Protein AF-A0A131XKN7-F1 (afdb_monomer)

Structure (mmCIF, N/CA/C/O backbone):
data_AF-A0A131XKN7-F1
#
_entry.id   AF-A0A131XKN7-F1
#
loop_
_atom_site.group_PDB
_atom_site.id
_atom_site.type_symbol
_atom_site.label_atom_id
_atom_site.label_alt_id
_atom_site.label_comp_id
_atom_site.label_asym_id
_atom_site.label_entity_id
_atom_site.label_seq_id
_atom_site.pdbx_PDB_ins_code
_atom_site.Cartn_x
_atom_site.Cartn_y
_atom_site.Cartn_z
_atom_site.occupancy
_atom_site.B_iso_or_equiv
_atom_site.auth_seq_id
_atom_site.auth_comp_id
_atom_site.auth_asym_id
_atom_site.auth_atom_id
_atom_site.pdbx_PDB_model_num
ATOM 1 N N . MET A 1 1 ? -51.678 17.444 -14.206 1.00 51.00 1 MET A N 1
ATOM 2 C CA . MET A 1 1 ? -50.462 17.249 -15.037 1.00 51.00 1 MET A CA 1
ATOM 3 C C . MET A 1 1 ? -49.134 17.585 -14.323 1.00 51.00 1 MET A C 1
ATOM 5 O O . MET A 1 1 ? -48.106 17.581 -14.977 1.00 51.00 1 MET A O 1
ATOM 9 N N . ARG A 1 2 ? -49.100 17.827 -12.996 1.00 54.34 2 ARG A N 1
ATOM 10 C CA . ARG A 1 2 ? -47.892 18.298 -12.271 1.00 54.34 2 ARG A CA 1
ATOM 11 C C . ARG A 1 2 ? -47.080 17.219 -11.532 1.00 54.34 2 ARG A C 1
ATOM 13 O O . ARG A 1 2 ? -45.921 17.447 -11.215 1.00 54.34 2 ARG A O 1
ATOM 20 N N . THR A 1 3 ? -47.656 16.047 -11.270 1.00 54.59 3 THR A N 1
ATOM 21 C CA . THR A 1 3 ? -47.030 14.994 -10.446 1.00 54.59 3 THR A CA 1
ATOM 22 C C . THR A 1 3 ? -45.994 14.152 -11.194 1.00 54.59 3 THR A C 1
ATOM 24 O O . THR A 1 3 ? -45.032 13.687 -10.592 1.00 54.59 3 THR A O 1
ATOM 27 N N . LYS A 1 4 ? -46.136 14.008 -12.519 1.00 53.72 4 LYS A N 1
ATOM 28 C CA . LYS A 1 4 ? -45.184 13.260 -13.360 1.00 53.72 4 LYS A CA 1
ATOM 29 C C . LYS A 1 4 ? -43.820 13.956 -13.472 1.00 53.72 4 LYS A C 1
ATOM 31 O O . LYS A 1 4 ? -42.800 13.279 -13.455 1.00 53.72 4 LYS A O 1
ATOM 36 N N . CYS A 1 5 ? -43.793 15.291 -13.502 1.00 57.72 5 CYS A N 1
ATOM 37 C CA . CYS A 1 5 ? -42.537 16.049 -13.550 1.00 57.72 5 CYS A CA 1
ATOM 38 C C . CYS A 1 5 ? -41.738 15.942 -12.246 1.00 57.72 5 CYS A C 1
ATOM 40 O O . CYS A 1 5 ? -40.523 15.803 -12.290 1.00 57.72 5 CYS A O 1
ATOM 42 N N . LEU A 1 6 ? -42.414 15.947 -11.091 1.00 55.88 6 LEU A N 1
ATOM 43 C CA . LEU A 1 6 ? -41.748 15.818 -9.790 1.00 55.88 6 LEU A CA 1
ATOM 44 C C . LEU A 1 6 ? -41.049 14.461 -9.639 1.00 55.88 6 LEU A C 1
ATOM 46 O O . LEU A 1 6 ? -39.913 14.405 -9.179 1.00 55.88 6 LEU A O 1
ATOM 50 N N . SER A 1 7 ? -41.690 13.382 -10.097 1.00 59.62 7 SER A N 1
ATOM 51 C CA . SER A 1 7 ? -41.103 12.037 -10.059 1.00 59.62 7 SER A CA 1
ATOM 52 C C . SER A 1 7 ? -39.862 11.912 -10.954 1.00 59.62 7 SER A C 1
ATOM 54 O O . SER A 1 7 ? -38.861 11.335 -10.529 1.00 59.62 7 SER A O 1
ATOM 56 N N . LEU A 1 8 ? -39.890 12.506 -12.152 1.00 57.34 8 LEU A N 1
ATOM 57 C CA . LEU A 1 8 ? -38.753 12.496 -13.080 1.00 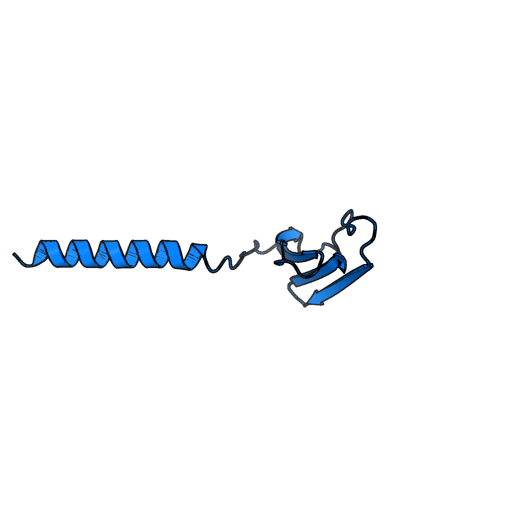57.34 8 LEU A CA 1
ATOM 58 C C . LEU A 1 8 ? -37.569 13.330 -12.565 1.00 57.34 8 LEU A C 1
ATOM 60 O O . LEU A 1 8 ? -36.423 12.905 -12.696 1.00 57.34 8 LEU A O 1
ATOM 64 N N . CYS A 1 9 ? -37.831 14.470 -11.918 1.00 59.94 9 CYS A N 1
ATOM 65 C CA . CYS A 1 9 ? -36.776 15.281 -11.307 1.00 59.94 9 CYS A CA 1
ATOM 66 C C . CYS A 1 9 ? -36.082 14.556 -10.144 1.00 59.94 9 CYS A C 1
ATOM 68 O O . CYS A 1 9 ? -34.860 14.616 -10.040 1.00 59.94 9 CYS A O 1
ATOM 70 N N . SER A 1 10 ? -36.820 13.830 -9.298 1.00 60.00 10 SER A N 1
ATOM 71 C CA . SER A 1 10 ? -36.212 13.049 -8.210 1.00 60.00 10 SER A CA 1
ATOM 72 C C . SER A 1 10 ? -35.346 11.895 -8.721 1.00 60.00 10 SER A C 1
ATOM 74 O O . SER A 1 10 ? -34.272 11.658 -8.175 1.00 60.00 10 SER A O 1
ATOM 76 N N . LEU A 1 11 ? -35.763 11.212 -9.791 1.00 58.94 11 LEU A N 1
ATOM 77 C CA . LEU A 1 11 ? -34.982 10.136 -10.415 1.00 58.94 11 LEU A CA 1
ATOM 78 C C . LEU A 1 11 ? -33.641 10.632 -10.976 1.00 58.94 11 LEU A C 1
ATOM 80 O O . LEU A 1 11 ? -32.622 9.966 -10.802 1.00 58.94 11 LEU A O 1
ATOM 84 N N . LEU A 1 12 ? -33.624 11.816 -11.592 1.00 59.28 12 LEU A N 1
ATOM 85 C CA . LEU A 1 12 ? -32.400 12.426 -12.120 1.00 59.28 12 LEU A CA 1
ATOM 86 C C . LEU A 1 12 ? -31.412 12.806 -11.009 1.00 59.28 12 LEU A C 1
ATOM 88 O O . LEU A 1 12 ? -30.213 12.589 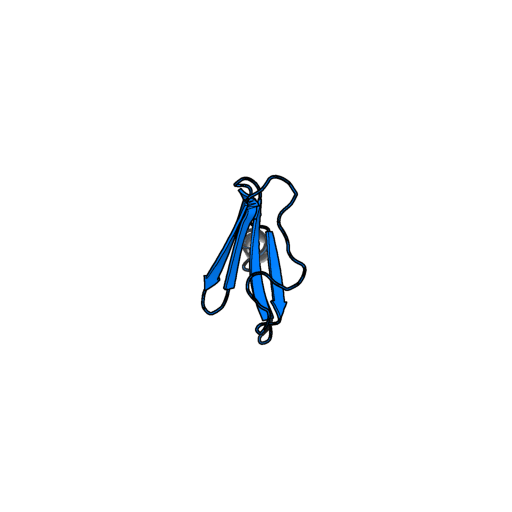-11.162 1.00 59.28 12 LEU A O 1
ATOM 92 N N . VAL A 1 13 ? -31.905 13.311 -9.874 1.00 60.03 13 VAL A N 1
ATOM 93 C CA . VAL A 1 13 ? -31.056 13.640 -8.717 1.00 60.03 13 VAL A CA 1
ATOM 94 C C . VAL A 1 13 ? -30.445 12.377 -8.106 1.00 60.03 13 VAL A C 1
ATOM 96 O O . VAL A 1 13 ? -29.249 12.359 -7.830 1.00 60.03 13 VAL A O 1
ATOM 99 N N . VAL A 1 14 ? -31.219 11.297 -7.956 1.00 61.03 14 VAL A N 1
ATOM 100 C CA . VAL A 1 14 ? -30.704 10.017 -7.432 1.00 61.03 14 VAL A CA 1
ATOM 101 C C . VAL A 1 14 ? -29.646 9.423 -8.366 1.00 61.03 14 VAL A C 1
ATOM 103 O O . VAL A 1 14 ? -28.585 9.015 -7.899 1.00 61.03 14 VAL A O 1
ATOM 106 N N . ALA A 1 15 ? -29.874 9.436 -9.682 1.00 58.78 15 ALA A N 1
ATOM 107 C CA . ALA A 1 15 ? -28.889 8.964 -10.655 1.00 58.78 15 ALA A CA 1
ATOM 108 C C . ALA A 1 15 ? -27.589 9.790 -10.623 1.00 58.78 15 ALA A C 1
ATOM 110 O O . ALA A 1 15 ? -26.495 9.234 -10.723 1.00 58.78 15 ALA A O 1
ATOM 111 N N . PHE A 1 16 ? -27.695 11.107 -10.423 1.00 56.09 16 PHE A N 1
ATOM 112 C CA . PHE A 1 16 ? -26.537 11.992 -10.324 1.00 56.09 16 PHE A CA 1
ATOM 113 C C . PHE A 1 16 ? -25.734 11.767 -9.033 1.00 56.09 16 PHE A C 1
ATOM 115 O O . PHE A 1 16 ? -24.504 11.748 -9.068 1.00 56.09 16 PHE A O 1
ATOM 122 N N . VAL A 1 17 ? -26.403 11.522 -7.900 1.00 57.78 17 VAL A N 1
ATOM 123 C CA . VAL A 1 17 ? -25.740 11.167 -6.632 1.00 57.78 17 VAL A CA 1
ATOM 124 C C . VAL A 1 17 ? -24.999 9.833 -6.755 1.00 57.78 17 VAL A C 1
ATOM 126 O O . VAL A 1 17 ? -23.857 9.738 -6.322 1.00 57.78 17 VAL A O 1
ATOM 129 N N . ILE A 1 18 ? -25.589 8.830 -7.415 1.00 55.66 18 ILE A N 1
ATOM 130 C CA . ILE A 1 18 ? -24.944 7.522 -7.629 1.00 55.66 18 ILE A CA 1
ATOM 131 C C . ILE A 1 18 ? -23.716 7.643 -8.551 1.00 55.66 18 ILE A C 1
ATOM 133 O O . ILE A 1 18 ? -22.686 7.022 -8.297 1.00 55.66 18 ILE A O 1
ATOM 137 N N . HIS A 1 19 ? -23.776 8.475 -9.593 1.00 46.78 19 HIS A N 1
ATOM 138 C CA . HIS A 1 19 ? -22.626 8.698 -10.478 1.00 46.78 19 HIS A CA 1
ATOM 139 C C . HIS A 1 19 ? -21.503 9.511 -9.820 1.00 46.78 19 HIS A C 1
ATOM 141 O O . HIS A 1 19 ? -20.324 9.246 -10.056 1.00 46.78 19 HIS A O 1
ATOM 147 N N . THR A 1 20 ? -21.838 10.482 -8.971 1.00 49.03 20 THR A N 1
ATOM 148 C CA . THR A 1 20 ? -20.833 11.333 -8.312 1.00 49.03 20 THR A CA 1
ATOM 149 C C . THR A 1 20 ? -20.055 10.598 -7.219 1.00 49.03 20 THR A C 1
ATOM 151 O O . THR A 1 20 ? -18.855 10.842 -7.080 1.00 49.03 20 THR A O 1
ATOM 154 N N . VAL A 1 21 ? -20.662 9.627 -6.524 1.00 48.44 21 VAL A N 1
ATOM 155 C CA . VAL A 1 21 ? -19.922 8.730 -5.609 1.00 48.44 21 VAL A CA 1
ATOM 156 C C . VAL A 1 21 ? -19.031 7.722 -6.344 1.00 48.44 21 VAL A C 1
ATOM 158 O O . VAL A 1 21 ? -18.050 7.255 -5.779 1.00 48.44 21 VAL A O 1
ATOM 161 N N . VAL A 1 22 ? -19.318 7.425 -7.616 1.00 47.25 22 VAL A N 1
ATOM 162 C CA . VAL A 1 22 ? -18.487 6.547 -8.459 1.00 47.25 22 VAL A CA 1
ATOM 163 C C . VAL A 1 22 ? -17.247 7.260 -9.012 1.00 47.25 22 VAL A C 1
ATOM 165 O O . VAL A 1 22 ? -16.208 6.625 -9.166 1.00 47.25 22 VAL A O 1
ATOM 168 N N . SER A 1 23 ? -17.309 8.570 -9.274 1.00 38.28 23 SER A N 1
ATOM 169 C CA . SER A 1 23 ? -16.138 9.341 -9.738 1.00 38.28 23 SER A CA 1
ATOM 170 C C . SER A 1 23 ? -15.247 9.859 -8.610 1.00 38.28 23 SER A C 1
ATOM 172 O O . SER A 1 23 ?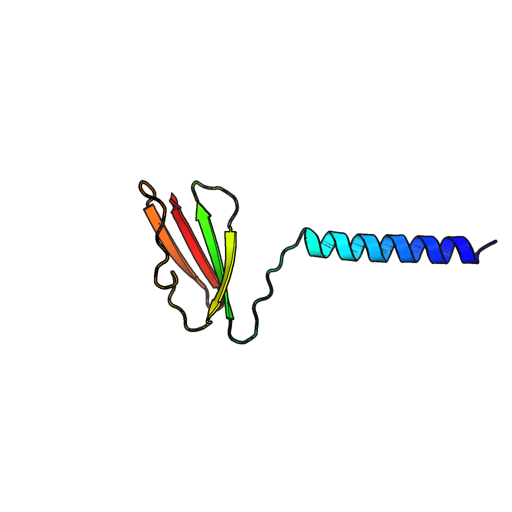 -14.068 10.112 -8.839 1.00 38.28 23 SER A O 1
ATOM 174 N N . SER A 1 24 ? -15.780 9.992 -7.396 1.00 40.84 24 SER A N 1
ATOM 175 C CA . SER A 1 24 ? -14.978 10.211 -6.194 1.00 40.84 24 SER A CA 1
ATOM 176 C C . SER A 1 24 ? -14.888 8.897 -5.439 1.00 40.84 24 SER A C 1
ATOM 178 O O . SER A 1 24 ? -15.584 8.716 -4.441 1.00 40.84 24 SER A O 1
ATOM 180 N N . THR A 1 25 ? -14.032 7.979 -5.894 1.00 49.41 25 THR A N 1
ATOM 181 C CA . THR A 1 25 ? -13.597 6.824 -5.095 1.00 49.41 25 THR A CA 1
ATOM 182 C C . THR A 1 25 ? -12.810 7.329 -3.886 1.00 49.41 25 THR A C 1
ATOM 184 O O . THR A 1 25 ? -11.595 7.176 -3.782 1.00 49.41 25 THR A O 1
ATOM 187 N N . THR A 1 26 ? -13.505 7.984 -2.959 1.00 53.34 26 THR A N 1
ATOM 188 C CA . THR A 1 26 ? -13.099 8.025 -1.567 1.00 53.34 26 THR A CA 1
ATOM 189 C C . THR A 1 26 ? -13.179 6.574 -1.141 1.00 53.34 26 THR A C 1
ATOM 191 O O . THR A 1 26 ? -14.248 5.999 -0.992 1.00 53.34 26 THR A O 1
ATOM 194 N N . LEU A 1 27 ? -12.033 5.914 -1.141 1.00 64.19 27 LEU A N 1
ATOM 195 C CA . LEU A 1 27 ? -11.936 4.531 -0.730 1.00 64.19 27 LEU A CA 1
ATOM 196 C C . LEU A 1 27 ? -11.961 4.584 0.803 1.00 64.19 27 LEU A C 1
ATOM 198 O O . LEU A 1 27 ? -10.959 4.899 1.444 1.00 64.19 27 LEU A O 1
ATOM 202 N N . TRP A 1 28 ? -13.160 4.444 1.374 1.00 72.12 28 TRP A N 1
ATOM 203 C CA . TRP A 1 28 ? -13.362 4.431 2.822 1.00 72.12 28 TRP A CA 1
ATOM 204 C C . TRP A 1 28 ? -12.954 3.053 3.327 1.00 72.12 28 TRP A C 1
ATOM 206 O O . TRP A 1 28 ? -13.671 2.076 3.122 1.00 72.12 28 TRP A O 1
ATOM 216 N N . CYS A 1 29 ? -11.780 2.976 3.944 1.00 82.25 29 CYS A N 1
ATOM 217 C CA . CYS A 1 29 ? -11.341 1.765 4.622 1.00 82.25 29 CYS A CA 1
ATOM 218 C C . CYS A 1 29 ? -12.085 1.590 5.949 1.00 82.25 29 CYS A C 1
ATOM 220 O O . CYS A 1 29 ? -12.512 2.575 6.560 1.00 82.25 29 CYS A O 1
ATOM 222 N N . GLY A 1 30 ? -12.260 0.340 6.383 1.00 83.19 30 GLY A N 1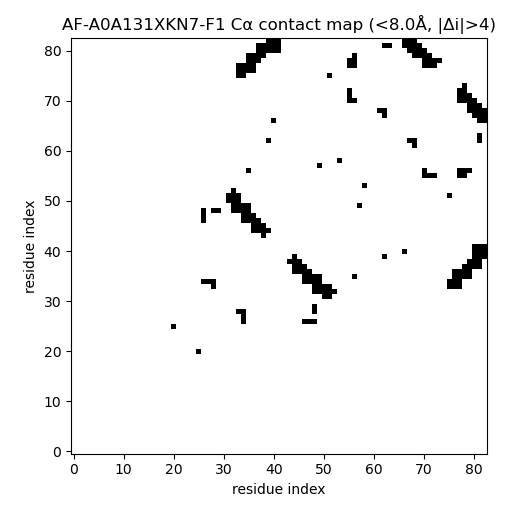
ATOM 223 C CA . GLY A 1 30 ? -12.876 0.036 7.672 1.00 83.19 30 GLY A CA 1
ATOM 224 C C . GLY A 1 30 ? -12.094 0.630 8.851 1.00 83.19 30 GLY A C 1
ATOM 225 O O . GLY A 1 30 ? -10.949 1.055 8.714 1.00 83.19 30 GLY A O 1
ATOM 226 N N . SER A 1 31 ? -12.698 0.637 10.040 1.00 82.19 31 SER A N 1
ATOM 227 C CA . SER A 1 31 ? -12.089 1.202 11.260 1.00 82.19 31 SER A CA 1
ATOM 228 C C . SER A 1 31 ? -10.723 0.591 11.633 1.00 82.19 31 SER A C 1
ATOM 230 O O . SER A 1 31 ? -9.886 1.269 12.239 1.00 82.19 31 SER A O 1
ATOM 232 N N . ASP A 1 32 ? -10.494 -0.667 11.246 1.00 87.62 32 ASP A N 1
ATOM 233 C CA . ASP A 1 32 ? -9.264 -1.443 11.478 1.00 87.62 32 ASP A CA 1
ATOM 234 C C . ASP A 1 32 ? -8.337 -1.492 10.253 1.00 87.62 32 ASP A C 1
ATOM 236 O O . ASP A 1 32 ? -7.343 -2.224 10.206 1.00 87.62 32 ASP A O 1
ATOM 240 N N . GLU A 1 33 ? -8.629 -0.669 9.254 1.00 90.19 33 GLU A N 1
ATOM 241 C CA . GLU A 1 33 ? -7.887 -0.585 8.012 1.00 90.19 33 GLU A CA 1
ATOM 242 C C . GLU A 1 33 ? -7.361 0.836 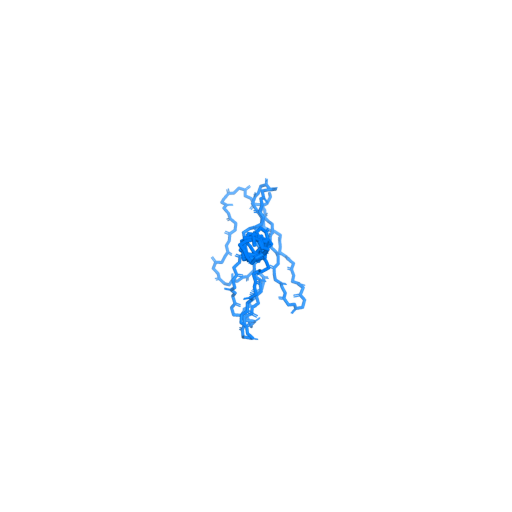7.790 1.00 90.19 33 GLU A C 1
ATOM 244 O O . GLU A 1 33 ? -7.802 1.821 8.385 1.00 90.19 33 GLU A O 1
ATOM 249 N N . LYS A 1 34 ? -6.370 0.953 6.914 1.00 89.12 3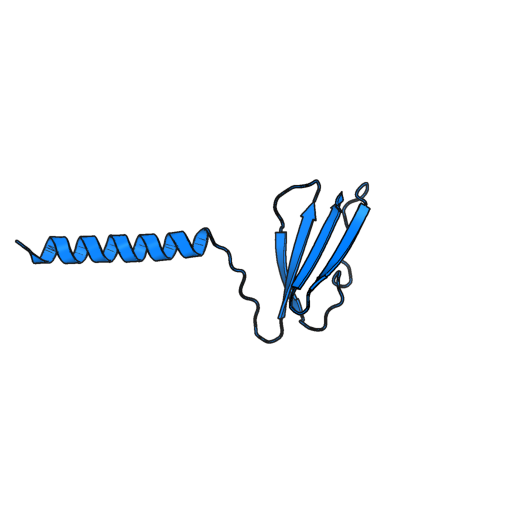4 LYS A N 1
ATOM 250 C CA . LYS A 1 34 ? -5.874 2.227 6.410 1.00 89.12 34 LYS A CA 1
ATOM 251 C C . LYS A 1 34 ? -5.705 2.163 4.908 1.00 89.12 34 LYS A C 1
ATOM 253 O O . LYS A 1 34 ? -5.527 1.093 4.326 1.00 89.12 34 LYS A O 1
ATOM 258 N N . LEU A 1 35 ? -5.692 3.339 4.299 1.00 90.44 35 LEU A N 1
ATOM 259 C CA . LEU A 1 35 ? -5.514 3.459 2.866 1.00 90.44 35 LEU A CA 1
ATOM 260 C C . LEU A 1 35 ? -4.040 3.259 2.492 1.00 90.44 35 LEU A C 1
ATOM 262 O O . LEU A 1 35 ? -3.167 3.951 3.017 1.00 90.44 35 LEU A O 1
ATOM 266 N N . PHE A 1 36 ? -3.764 2.343 1.572 1.00 91.44 36 PHE A N 1
ATOM 267 C CA . PHE A 1 36 ? -2.469 2.166 0.925 1.00 91.44 36 PHE A CA 1
ATOM 268 C C . PHE A 1 36 ? -2.589 2.498 -0.559 1.00 91.44 36 PHE A C 1
ATOM 270 O O . PHE A 1 36 ? -3.342 1.840 -1.268 1.00 91.44 36 PHE A O 1
ATOM 277 N N . CYS A 1 37 ? -1.842 3.493 -1.027 1.00 90.19 37 CYS A N 1
ATOM 278 C CA . CYS A 1 37 ? -1.844 3.942 -2.414 1.00 90.19 37 CYS A CA 1
ATOM 279 C C . CYS A 1 37 ? -0.462 3.780 -3.047 1.00 90.19 37 CYS A C 1
ATOM 281 O O . CYS A 1 37 ? 0.541 4.152 -2.442 1.00 90.19 37 CYS A O 1
ATOM 283 N N . VAL A 1 38 ? -0.415 3.291 -4.284 1.00 91.06 38 VAL A N 1
ATOM 284 C CA . VAL A 1 38 ? 0.808 3.168 -5.084 1.00 91.06 38 VAL A CA 1
ATOM 285 C C . VAL A 1 38 ? 0.642 3.843 -6.444 1.00 91.06 38 VAL A C 1
ATOM 287 O O . VAL A 1 38 ? -0.301 3.548 -7.167 1.00 91.06 38 VAL A O 1
ATOM 290 N N . SER A 1 39 ? 1.577 4.710 -6.831 1.00 92.19 39 SER A N 1
ATOM 291 C CA . SER A 1 39 ? 1.706 5.218 -8.205 1.00 92.19 39 SER A CA 1
ATOM 292 C C . SER A 1 39 ? 2.899 4.559 -8.901 1.00 92.19 39 SER A C 1
ATOM 294 O O . SER A 1 39 ? 3.960 4.421 -8.297 1.00 92.19 39 SER A O 1
ATOM 296 N N . ILE A 1 40 ? 2.737 4.144 -10.159 1.00 89.62 40 ILE A N 1
ATOM 297 C CA . ILE A 1 40 ? 3.796 3.516 -10.967 1.00 89.62 40 ILE A CA 1
ATOM 298 C C . ILE A 1 40 ? 4.031 4.374 -12.210 1.00 89.62 40 ILE A C 1
ATOM 300 O O . ILE A 1 40 ? 3.082 4.668 -12.935 1.00 89.62 40 ILE A O 1
ATOM 304 N N . GLY A 1 41 ? 5.276 4.791 -12.448 1.00 84.00 41 GLY A N 1
ATOM 305 C CA . GLY A 1 41 ? 5.676 5.546 -13.640 1.00 84.00 41 GLY A CA 1
ATOM 306 C C . GLY A 1 41 ? 4.938 6.878 -13.824 1.00 84.00 41 GLY A C 1
ATOM 307 O O . GLY A 1 41 ? 4.691 7.284 -14.954 1.00 84.00 41 GLY A O 1
ATOM 308 N N . GLY A 1 42 ? 4.509 7.521 -12.731 1.00 81.38 42 GLY A N 1
ATOM 309 C CA . GLY A 1 42 ? 3.709 8.754 -12.774 1.00 81.38 42 GLY A CA 1
ATOM 310 C C . GLY A 1 42 ? 2.239 8.554 -13.172 1.00 81.38 42 GLY A C 1
ATOM 311 O O . GLY A 1 42 ? 1.518 9.531 -13.362 1.00 81.38 42 GLY A O 1
ATOM 312 N N . GLY A 1 43 ? 1.784 7.303 -13.293 1.00 80.12 43 GLY A N 1
ATOM 313 C CA . GLY A 1 43 ? 0.391 6.955 -13.549 1.00 80.12 43 GLY A CA 1
ATOM 314 C C . GLY A 1 43 ? -0.534 7.173 -12.341 1.00 80.12 43 GLY A C 1
ATOM 315 O O . GLY A 1 43 ? -0.077 7.520 -11.242 1.00 80.12 43 GLY A O 1
ATOM 316 N N . PRO A 1 44 ? -1.849 6.949 -12.521 1.00 79.69 44 PRO A N 1
ATOM 317 C CA . PRO A 1 44 ? -2.828 7.102 -11.451 1.00 79.69 44 PRO A CA 1
ATOM 318 C C . PRO A 1 44 ? -2.489 6.201 -10.258 1.00 79.69 44 PRO A C 1
ATOM 320 O O . PRO A 1 44 ? -2.046 5.064 -10.427 1.00 79.69 44 PRO A O 1
ATOM 323 N N . ALA A 1 45 ? -2.701 6.716 -9.046 1.00 84.56 45 ALA A N 1
ATOM 324 C CA . ALA A 1 45 ? -2.462 5.949 -7.833 1.00 84.56 45 ALA A CA 1
ATOM 325 C C . ALA A 1 45 ? -3.501 4.826 -7.696 1.00 84.56 45 ALA A C 1
ATOM 327 O O . ALA A 1 45 ? -4.705 5.080 -7.692 1.00 84.56 45 ALA A O 1
ATOM 328 N N . ASN A 1 46 ? -3.037 3.588 -7.556 1.00 86.94 46 ASN A N 1
ATOM 329 C CA . ASN A 1 46 ? -3.866 2.446 -7.209 1.00 86.94 46 ASN A CA 1
ATOM 330 C C . ASN A 1 46 ? -3.943 2.341 -5.684 1.00 86.94 46 ASN A C 1
ATOM 332 O O . ASN A 1 46 ? -2.917 2.166 -5.025 1.00 86.94 46 ASN A O 1
ATOM 336 N N . CYS A 1 47 ? -5.143 2.488 -5.132 1.00 87.31 47 CYS A N 1
ATOM 337 C CA . CYS A 1 47 ? -5.368 2.487 -3.695 1.00 87.31 47 CYS A CA 1
ATOM 338 C C . CYS A 1 47 ? -6.133 1.236 -3.252 1.00 87.31 47 CYS A C 1
ATOM 340 O O . CYS A 1 47 ? -7.078 0.801 -3.902 1.00 87.31 47 CYS A O 1
ATOM 342 N N . SER A 1 48 ? -5.740 0.685 -2.110 1.00 88.44 48 SER A N 1
ATOM 343 C CA . SER A 1 48 ? -6.346 -0.483 -1.474 1.00 88.44 48 SER A CA 1
ATOM 344 C C . SER A 1 48 ? -6.403 -0.287 0.038 1.00 88.44 48 SER A C 1
ATOM 346 O O . SER A 1 48 ? -5.664 0.531 0.592 1.00 88.44 48 SER A O 1
ATOM 348 N N . CYS A 1 49 ? -7.283 -1.020 0.712 1.00 88.88 49 CYS A N 1
ATOM 349 C CA . CYS A 1 49 ? -7.308 -1.056 2.169 1.00 88.88 49 CYS A CA 1
ATOM 350 C C . CYS A 1 49 ? -6.383 -2.156 2.673 1.00 88.88 49 CYS A C 1
ATOM 352 O O . CYS A 1 49 ? -6.413 -3.289 2.197 1.00 88.88 49 CYS A O 1
ATOM 354 N N . VAL A 1 50 ? -5.538 -1.798 3.631 1.00 89.62 50 VAL A N 1
ATOM 355 C CA . VAL A 1 50 ? -4.634 -2.718 4.321 1.00 89.62 50 VAL A CA 1
ATOM 356 C C . VAL A 1 50 ? -4.859 -2.598 5.818 1.00 89.62 50 VAL A C 1
ATOM 358 O O . VAL A 1 50 ? -5.334 -1.564 6.288 1.00 89.62 50 VAL A O 1
ATOM 361 N N . ALA A 1 51 ? -4.476 -3.619 6.584 1.00 89.94 51 ALA A N 1
ATOM 362 C CA . ALA A 1 51 ? -4.563 -3.574 8.042 1.00 89.94 51 ALA A CA 1
ATOM 363 C C . ALA A 1 51 ? -3.921 -2.287 8.589 1.00 89.94 51 ALA A C 1
ATOM 365 O O . ALA A 1 51 ? -2.827 -1.899 8.160 1.00 89.94 51 ALA A O 1
ATOM 366 N N . ARG A 1 52 ? -4.578 -1.618 9.536 1.00 87.31 52 ARG A N 1
ATOM 367 C CA . ARG A 1 52 ? -4.120 -0.333 10.085 1.00 87.31 52 ARG A CA 1
ATOM 368 C C . ARG A 1 52 ? -2.696 -0.408 10.651 1.00 87.31 52 ARG A C 1
ATOM 370 O O . ARG A 1 52 ? -1.878 0.478 10.379 1.00 87.31 52 ARG A O 1
ATOM 377 N N . ASP A 1 53 ? -2.380 -1.520 11.307 1.00 87.69 53 ASP A N 1
ATOM 378 C CA . ASP A 1 53 ? -1.079 -1.807 11.926 1.00 87.69 53 ASP A CA 1
ATOM 379 C C . ASP A 1 53 ? -0.010 -2.316 10.944 1.00 87.69 53 ASP A C 1
ATOM 381 O O . ASP A 1 53 ? 1.117 -2.620 11.336 1.00 87.69 53 ASP A O 1
ATOM 385 N N . SER A 1 54 ? -0.326 -2.413 9.649 1.00 89.19 54 SER A N 1
ATOM 386 C CA . SER A 1 54 ? 0.664 -2.793 8.636 1.00 89.19 54 SER A CA 1
ATOM 387 C C . SER A 1 54 ? 1.789 -1.758 8.520 1.00 89.19 54 SER A C 1
ATOM 389 O O . SER A 1 54 ? 1.615 -0.572 8.802 1.00 89.19 54 SER A O 1
ATOM 391 N N . THR A 1 55 ? 2.972 -2.176 8.077 1.00 89.94 55 THR A N 1
ATOM 392 C CA . THR A 1 55 ? 4.067 -1.249 7.755 1.00 89.94 55 THR A CA 1
ATOM 393 C C . THR A 1 55 ? 3.758 -0.446 6.487 1.00 89.94 55 THR A C 1
ATOM 395 O O . THR A 1 55 ? 2.867 -0.805 5.719 1.00 89.94 55 THR A O 1
ATOM 398 N N . CYS A 1 56 ? 4.488 0.647 6.257 1.00 88.06 56 CYS A N 1
ATOM 399 C CA . CYS A 1 56 ? 4.462 1.379 4.992 1.00 88.06 56 CYS A CA 1
ATOM 400 C C . CYS A 1 56 ? 5.835 1.249 4.308 1.00 88.06 56 CYS A C 1
ATOM 402 O O . CYS A 1 56 ? 6.800 1.812 4.826 1.00 88.06 56 CYS A O 1
ATOM 404 N N . PRO A 1 57 ? 5.962 0.514 3.189 1.00 91.00 57 PRO A N 1
ATOM 405 C CA . PRO A 1 57 ? 4.919 -0.250 2.495 1.00 91.00 57 PRO A CA 1
ATOM 406 C C . PRO A 1 57 ? 4.464 -1.516 3.257 1.00 91.00 57 PRO A C 1
ATOM 408 O O . PRO A 1 57 ? 5.166 -1.982 4.167 1.00 91.00 57 PRO A O 1
ATOM 411 N N . PRO A 1 58 ? 3.310 -2.103 2.882 1.00 88.56 58 PRO A N 1
ATOM 412 C CA . PRO A 1 58 ? 2.875 -3.401 3.389 1.00 88.56 58 PRO A CA 1
ATOM 413 C C . PRO A 1 58 ? 3.918 -4.488 3.115 1.00 88.56 58 PRO A C 1
ATOM 415 O O . PRO A 1 58 ? 4.617 -4.462 2.099 1.00 88.56 58 PRO A O 1
ATOM 418 N N . LYS A 1 59 ? 4.017 -5.478 4.009 1.00 87.12 59 LYS A N 1
ATOM 419 C CA . LYS A 1 59 ? 4.936 -6.608 3.818 1.00 87.12 59 LYS A CA 1
ATOM 420 C C . LYS A 1 59 ? 4.629 -7.332 2.505 1.00 87.12 59 LYS A C 1
ATOM 422 O O . LYS A 1 59 ? 3.480 -7.664 2.237 1.00 87.12 59 LYS A O 1
ATOM 427 N N . GL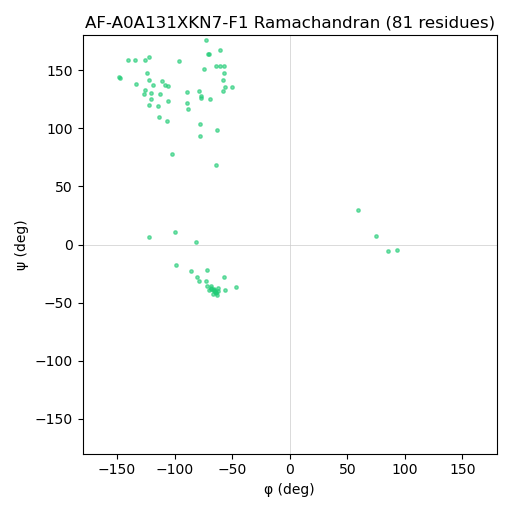Y A 1 60 ? 5.671 -7.594 1.718 1.00 85.62 60 GLY A N 1
ATOM 428 C CA . GLY A 1 60 ? 5.555 -8.259 0.418 1.00 85.62 60 GLY A CA 1
ATOM 429 C C . GLY A 1 60 ? 5.244 -7.324 -0.751 1.00 85.62 60 GLY A C 1
ATOM 430 O O . GLY A 1 60 ? 5.273 -7.776 -1.891 1.00 85.62 60 GLY A O 1
ATOM 431 N N . PHE A 1 61 ? 5.001 -6.032 -0.508 1.00 88.62 61 PHE A N 1
ATOM 432 C CA . PHE A 1 61 ? 4.938 -5.055 -1.589 1.00 88.62 61 PHE A CA 1
ATOM 433 C C . PHE A 1 61 ? 6.353 -4.668 -2.037 1.00 88.62 61 PHE A C 1
ATOM 435 O O . PHE A 1 61 ? 7.224 -4.352 -1.224 1.00 88.62 61 PHE A O 1
ATOM 442 N N . SER A 1 62 ? 6.583 -4.686 -3.345 1.00 90.81 62 SER A N 1
ATOM 443 C CA . SER A 1 62 ? 7.795 -4.174 -3.980 1.00 90.81 62 SER A CA 1
ATOM 444 C C . SER A 1 62 ? 7.441 -3.623 -5.35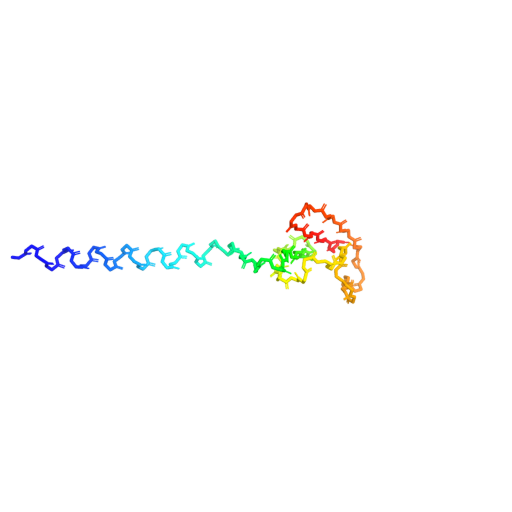2 1.00 90.81 62 SER A C 1
ATOM 446 O O . SER A 1 62 ? 6.582 -4.175 -6.044 1.00 90.81 62 SER A O 1
ATOM 448 N N . CYS A 1 63 ? 8.096 -2.532 -5.741 1.00 90.38 63 CYS A N 1
ATOM 449 C CA . CYS A 1 63 ? 7.944 -1.983 -7.082 1.00 90.38 63 CYS A CA 1
ATOM 450 C C . CYS A 1 63 ? 8.387 -2.987 -8.167 1.00 90.38 63 CYS A C 1
ATOM 452 O O . CYS A 1 63 ? 9.236 -3.846 -7.905 1.00 90.38 63 CYS A O 1
ATOM 454 N N . PRO A 1 64 ? 7.841 -2.879 -9.394 1.00 89.88 64 PRO A N 1
ATOM 455 C CA . PRO A 1 64 ? 8.317 -3.659 -10.531 1.00 89.88 64 PRO A CA 1
ATOM 456 C C . PRO A 1 64 ? 9.815 -3.428 -10.776 1.00 89.88 64 PRO A C 1
ATOM 458 O O . PRO A 1 64 ? 10.346 -2.362 -10.457 1.00 89.88 64 PRO A O 1
ATOM 461 N N . GLN A 1 65 ? 10.498 -4.414 -11.368 1.00 90.44 65 GLN A N 1
ATOM 462 C CA . GLN A 1 65 ? 11.920 -4.275 -11.692 1.00 90.44 65 GLN A CA 1
ATOM 463 C C . GLN A 1 65 ? 12.168 -3.044 -12.574 1.00 90.44 65 GLN A C 1
ATOM 465 O O . GLN A 1 65 ? 11.445 -2.810 -13.540 1.00 90.44 65 GLN A O 1
ATOM 470 N N . GLY A 1 66 ? 13.207 -2.279 -12.232 1.00 87.88 66 GLY A N 1
ATOM 471 C CA . GLY A 1 66 ? 13.589 -1.060 -12.947 1.00 87.88 66 GLY A CA 1
ATOM 472 C C . GLY A 1 66 ? 12.998 0.237 -12.388 1.00 87.88 66 GLY A C 1
ATOM 473 O O . GLY A 1 66 ? 13.389 1.293 -12.865 1.00 87.88 66 GLY A O 1
ATOM 474 N N . PHE A 1 67 ? 12.126 0.176 -11.374 1.00 89.56 67 PHE A N 1
ATOM 475 C CA . PHE A 1 67 ? 11.585 1.359 -10.696 1.00 89.56 67 PHE A CA 1
ATOM 476 C C . PHE A 1 67 ? 12.155 1.516 -9.279 1.00 89.56 67 PHE A C 1
ATOM 478 O O . PHE A 1 67 ? 12.221 0.553 -8.510 1.00 89.56 67 PHE A O 1
ATOM 485 N N . GLU A 1 68 ? 12.515 2.740 -8.902 1.00 90.81 68 GLU A N 1
ATOM 486 C CA . GLU A 1 68 ? 12.892 3.126 -7.545 1.00 90.81 68 GLU A CA 1
ATOM 487 C C . GLU A 1 68 ? 11.638 3.261 -6.674 1.00 90.81 68 GLU A C 1
ATOM 489 O O . GLU A 1 68 ? 10.684 3.971 -7.003 1.00 90.81 68 GLU A O 1
ATOM 494 N N . GLN A 1 69 ? 11.640 2.586 -5.525 1.00 91.25 69 GLN A N 1
ATOM 495 C CA . GLN A 1 69 ? 10.543 2.655 -4.570 1.00 91.25 69 GLN A CA 1
ATOM 496 C C . GLN A 1 69 ? 10.749 3.799 -3.578 1.00 91.25 69 GLN A C 1
ATOM 498 O O . GLN A 1 69 ? 11.689 3.784 -2.783 1.00 91.25 69 GLN A O 1
ATOM 503 N N . ARG A 1 70 ? 9.797 4.730 -3.529 1.00 91.69 70 ARG A N 1
ATOM 504 C CA . ARG A 1 70 ? 9.716 5.769 -2.493 1.00 91.69 70 ARG A CA 1
ATOM 505 C C . ARG A 1 70 ? 8.383 5.692 -1.780 1.00 91.69 70 ARG A C 1
ATOM 507 O O . ARG A 1 70 ? 7.347 5.842 -2.414 1.00 91.69 70 ARG A O 1
ATOM 514 N N . CYS A 1 71 ? 8.410 5.478 -0.471 1.00 90.75 71 CYS A N 1
ATOM 515 C CA . CYS A 1 71 ? 7.207 5.370 0.346 1.00 90.75 71 CYS A CA 1
ATOM 516 C C . CYS A 1 71 ? 7.203 6.416 1.460 1.00 90.75 71 CYS A C 1
ATOM 518 O O . CYS A 1 71 ? 8.233 6.696 2.069 1.00 90.75 71 CYS A O 1
ATOM 520 N N . GLY A 1 72 ? 6.028 6.973 1.734 1.00 89.31 72 GLY A N 1
ATOM 521 C CA . GLY A 1 72 ? 5.768 7.918 2.806 1.00 89.31 72 GLY A CA 1
ATOM 522 C C . GLY A 1 72 ? 4.511 7.524 3.572 1.00 89.31 72 GLY A C 1
ATOM 523 O O . GLY A 1 72 ? 3.498 7.135 2.988 1.00 89.31 72 GLY A O 1
ATOM 524 N N . GLN A 1 73 ? 4.575 7.636 4.896 1.00 86.19 73 GLN A N 1
ATOM 525 C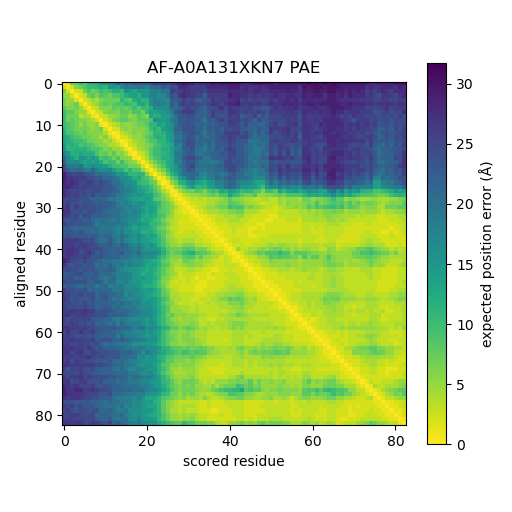 CA . GLN A 1 73 ? 3.444 7.367 5.773 1.00 86.19 73 GLN A CA 1
ATOM 526 C C . GLN A 1 73 ? 2.869 8.675 6.314 1.00 86.19 73 GLN A C 1
ATOM 528 O O . GLN A 1 73 ? 3.549 9.450 6.981 1.00 86.19 73 GLN A O 1
ATOM 533 N N . LEU A 1 74 ? 1.582 8.881 6.066 1.00 81.38 74 LEU A N 1
ATOM 534 C CA . LEU A 1 74 ? 0.734 9.840 6.764 1.00 81.38 74 LEU A CA 1
ATOM 535 C C . LEU A 1 74 ? -0.020 9.093 7.876 1.00 81.38 74 LEU A C 1
ATOM 537 O O . LEU A 1 74 ? -0.190 7.875 7.812 1.00 81.38 74 LEU A O 1
ATOM 541 N N . ARG A 1 75 ? -0.488 9.802 8.912 1.00 73.75 75 ARG A N 1
ATOM 542 C CA . ARG A 1 75 ? -1.093 9.189 10.120 1.00 73.75 75 ARG A CA 1
ATOM 543 C C . ARG A 1 75 ? -2.124 8.090 9.823 1.00 73.75 75 ARG A C 1
ATOM 545 O O . ARG A 1 75 ? -2.186 7.103 10.547 1.00 73.75 75 ARG A O 1
ATOM 552 N N . THR A 1 76 ? -2.901 8.261 8.760 1.00 78.69 76 THR A N 1
ATOM 553 C CA . THR A 1 76 ? -4.015 7.389 8.361 1.00 78.69 76 THR A CA 1
ATOM 554 C C . THR A 1 76 ? -3.860 6.801 6.953 1.00 78.69 76 THR A C 1
ATOM 556 O O . THR A 1 76 ? -4.778 6.153 6.460 1.00 78.69 76 THR A O 1
ATOM 559 N N . HIS A 1 77 ? -2.715 7.010 6.290 1.00 86.69 77 HIS A N 1
ATOM 560 C CA . HIS A 1 77 ? -2.516 6.631 4.886 1.00 86.69 77 HIS A CA 1
ATOM 561 C C . HIS A 1 77 ? -1.055 6.252 4.623 1.00 86.69 77 HIS A C 1
ATOM 563 O O . HIS A 1 77 ? -0.140 6.881 5.146 1.00 86.69 77 HIS A O 1
ATOM 569 N N . CYS A 1 78 ? -0.816 5.272 3.766 1.00 89.94 78 CYS A N 1
ATOM 570 C CA . CYS A 1 78 ? 0.501 4.965 3.222 1.00 89.94 78 CYS A CA 1
ATOM 571 C C . CYS A 1 78 ? 0.497 5.276 1.725 1.00 89.94 78 CYS A C 1
ATOM 573 O O . CYS A 1 78 ? -0.394 4.826 1.008 1.00 89.94 78 CYS A O 1
ATOM 575 N N . TYR A 1 79 ? 1.479 6.040 1.258 1.00 91.38 79 TYR A N 1
ATOM 576 C CA . TYR A 1 79 ? 1.650 6.365 -0.153 1.00 91.38 79 TYR A CA 1
ATOM 577 C C . TYR A 1 79 ? 3.009 5.871 -0.633 1.00 91.38 79 TYR A C 1
ATOM 579 O O . TYR A 1 79 ? 4.025 6.167 -0.010 1.00 91.38 79 TYR A O 1
ATOM 587 N N . CYS A 1 80 ? 3.040 5.156 -1.748 1.00 91.81 80 CYS A N 1
ATOM 588 C CA . CYS A 1 80 ? 4.260 4.749 -2.423 1.00 91.81 80 CYS A CA 1
ATOM 589 C C . CYS A 1 80 ? 4.257 5.220 -3.877 1.00 91.81 80 CYS A C 1
ATOM 591 O O . CYS A 1 80 ? 3.226 5.269 -4.543 1.00 91.81 80 CYS A O 1
ATOM 593 N N . SER A 1 81 ? 5.436 5.532 -4.389 1.00 92.75 81 SER A N 1
ATOM 594 C CA . SER A 1 81 ? 5.686 5.796 -5.798 1.00 92.75 81 SER A CA 1
ATOM 595 C C . SER A 1 81 ? 6.815 4.900 -6.289 1.00 92.75 81 SER A C 1
ATOM 597 O O . SER A 1 81 ? 7.847 4.810 -5.624 1.00 92.75 81 SER A O 1
ATOM 599 N N . CYS A 1 82 ? 6.604 4.275 -7.440 1.00 91.38 82 CYS A N 1
ATOM 600 C CA . CYS A 1 82 ? 7.582 3.517 -8.204 1.00 91.38 82 CYS A CA 1
ATOM 601 C C . CYS A 1 82 ? 7.960 4.363 -9.425 1.00 91.38 82 CYS A C 1
ATOM 603 O O . CYS A 1 82 ? 7.122 4.522 -10.318 1.00 91.38 82 CYS A O 1
ATOM 605 N N . GLN A 1 83 ? 9.156 4.951 -9.443 1.00 90.50 83 GLN A N 1
ATOM 606 C CA . GLN A 1 83 ? 9.622 5.854 -10.509 1.00 90.50 83 GLN A CA 1
ATOM 607 C C . GLN A 1 83 ? 11.002 5.474 -11.019 1.00 90.50 83 GLN A C 1
ATOM 609 O O . GLN A 1 83 ? 11.816 5.021 -10.192 1.00 90.50 83 GLN A O 1
#

Secondary structure (DSSP, 8-state):
--HHHHHHHHHHHHHHHHHHHHHS------TTEEEEEEEETT-PPEEEEEETT--SSPTT--PPTT--EEEEEETTEEEEEE-

Nearest PDB structures (foldseek):
  7k5j-assembly1_N  TM=4.763E-01  e=1.463E+00  Triticum aestivum
  2k1f-assembly1_A  TM=4.991E-01  e=1.778E+00  Drosophila melanogaster
  4fjv-assembly1_B  TM=4.647E-01  e=1.778E+00  Homo sapiens

Organism: NCBI:txid257692

Radius of gyration: 19.52 Å; Cα contacts (8 Å, |Δi|>4): 112; chains: 1; bounding box: 64×27×27 Å

Sequence (83 aa):
MRTKCLSLCSLLVVAFVIHTVVSSTTLWCGSDEKLFCVSIGGGPANCSCVARDSTCPPKGFSCPQGFEQRCGQLRTHCYCSCQ

Mean predicted aligned error: 12.23 Å

Foldseek 3Di:
DPPVVVVVVVVVVVVVVVVVCVVPPPVDEDPQWAKEWEAEPNDDIDIDTDGQPADQVGPPDDHDPPWDWDWDDDNRYIYIYTD

Solvent-accessible surface area (backbone atoms only — not comparable to full-atom values): 4930 Å² total; per-residue (Å²): 136,69,68,68,58,57,55,53,54,53,53,53,52,53,53,50,54,58,52,52,54,64,75,50,72,73,76,79,47,55,97,68,31,21,40,38,32,39,23,54,74,84,44,79,66,53,70,45,70,40,58,53,88,52,56,74,66,46,88,90,67,74,57,62,92,94,36,48,73,48,66,50,74,51,102,66,36,29,43,34,38,22,81

pLDDT: mean 76.77, std 16.32, range [38.28, 92.75]